Protein AF-A0A9D4HG24-F1 (afdb_monomer)

Mean predicted aligned error: 6.08 Å

Organism: Dreissena polymorpha (NCBI:txid45954)

Solvent-accessible surface area (backbone atoms only — not comparable to full-atom values): 4209 Å² total; per-residue (Å²): 139,80,80,76,75,76,73,78,68,54,54,12,92,85,80,72,43,78,54,53,69,72,14,29,39,43,98,84,77,49,60,37,39,47,68,58,52,52,51,43,28,73,74,65,77,47,41,54,43,89,87,79,59,50,77,51,94,67,62,78,86,78,40,52,58,99

Radius of gyration: 13.38 Å; Cα contacts (8 Å, |Δi|>4): 92; chains: 1; bounding box: 20×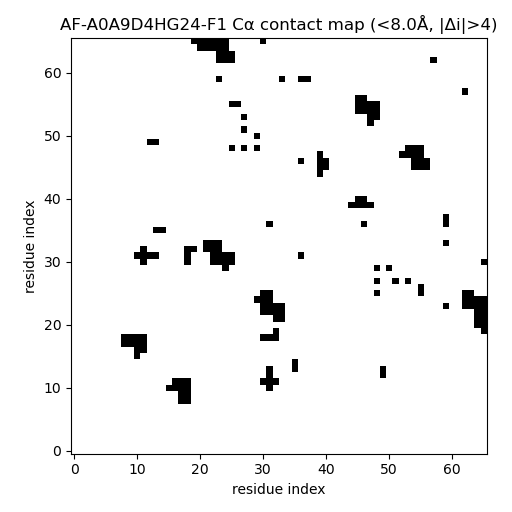46×22 Å

InterPro domains:
  IPR001841 Zinc finger, RING-type [PS50089] (12-53)
  IPR001841 Zinc finger, RING-type [SM00184] (12-52)
  IPR013083 Zinc finger, RING/FYVE/PHD-type [G3DSA:3.30.40.10] (1-64)
  IPR017907 Zinc finger, RING-type, conserved site [PS00518] (28-37)
  IPR027370 Zinc finger, RING-type, eukaryotic [PF13445] (12-50)
  IPR047153 TRIM45/56/19-like [PTHR25462] (4-53)

Foldseek 3Di:
DDPPVPPVQDAAPQPRHGADQQWFAAPVRDIHHLVRQVVCCVVVVWGADPPPRDTGPDDSVPGHTD

pLDDT: mean 86.59, std 12.18, range [52.09, 95.12]

Secondary structure (DSSP, 8-state):
----------B-TTT-PBP-TT-EE-TTS-EE-HHHHHHHHHHHSSEE-TTT-PEE-S-GGGSPB-

Sequence (66 aa):
MDQQQLSELLECSVCLEQLDDTSKVLPCQHTFCKRCLENIFNTKHELRCPECRFLVRFNVLFLPTL

Structure (mmCIF, N/CA/C/O backbone):
data_AF-A0A9D4HG24-F1
#
_entry.id   AF-A0A9D4HG24-F1
#
loop_
_atom_site.group_PDB
_atom_site.id
_atom_site.type_symbol
_atom_site.label_atom_id
_atom_site.label_alt_id
_atom_site.label_comp_id
_atom_site.label_asym_id
_atom_site.label_entity_id
_atom_site.label_seq_id
_atom_site.pdbx_PDB_ins_code
_atom_site.Cartn_x
_atom_site.Cartn_y
_atom_site.Cartn_z
_atom_site.occupancy
_atom_site.B_iso_or_equiv
_atom_site.auth_seq_id
_atom_site.auth_comp_id
_atom_site.auth_asym_id
_atom_site.auth_atom_id
_atom_site.pdbx_PDB_model_num
ATOM 1 N N . MET A 1 1 ? -8.972 35.311 11.071 1.00 53.78 1 MET A N 1
ATOM 2 C CA . MET A 1 1 ? -8.194 34.465 12.005 1.00 53.78 1 MET A CA 1
ATOM 3 C C . MET A 1 1 ? -8.621 33.064 11.659 1.00 53.78 1 MET A C 1
ATOM 5 O O . MET A 1 1 ? -9.559 32.558 12.252 1.00 53.78 1 MET A O 1
ATOM 9 N N . ASP A 1 2 ? -8.008 32.499 10.629 1.00 52.09 2 ASP A N 1
ATOM 10 C CA . ASP A 1 2 ? -8.462 31.252 10.026 1.00 52.09 2 ASP A CA 1
ATOM 11 C C . ASP A 1 2 ? -7.255 30.331 10.060 1.00 52.09 2 ASP A C 1
ATOM 13 O O . ASP A 1 2 ? -6.521 30.166 9.089 1.00 52.09 2 ASP A O 1
ATOM 17 N N . GLN A 1 3 ? -6.974 29.834 11.265 1.00 55.78 3 GLN A N 1
ATOM 18 C CA . GLN A 1 3 ? -6.031 28.747 11.469 1.00 55.78 3 GLN A CA 1
ATOM 19 C C . GLN A 1 3 ? -6.656 27.508 10.826 1.00 55.78 3 GLN A C 1
ATOM 21 O O . GLN A 1 3 ? -7.316 26.712 11.488 1.00 55.78 3 GLN A O 1
ATOM 26 N N . GLN A 1 4 ? -6.494 27.373 9.509 1.00 59.78 4 GLN A N 1
ATOM 27 C CA . GLN A 1 4 ? -6.679 26.105 8.822 1.00 59.78 4 GLN A CA 1
ATOM 28 C C . GLN A 1 4 ? -5.581 25.188 9.349 1.00 59.78 4 GLN A C 1
ATOM 30 O O . GLN A 1 4 ? -4.464 25.162 8.841 1.00 59.78 4 GLN A O 1
ATOM 35 N N . GLN A 1 5 ? -5.888 24.525 10.462 1.00 57.16 5 GLN A N 1
ATOM 36 C CA . GLN A 1 5 ? -5.096 23.464 11.044 1.00 57.16 5 GLN A CA 1
ATOM 37 C C . GLN A 1 5 ? -5.005 22.382 9.972 1.00 57.16 5 GLN A C 1
ATOM 39 O O . GLN A 1 5 ? -5.940 21.602 9.787 1.00 57.16 5 GLN A O 1
ATOM 44 N N . LEU A 1 6 ? -3.918 22.433 9.200 1.00 57.81 6 LEU A N 1
ATOM 45 C CA . LEU A 1 6 ? -3.558 21.454 8.193 1.00 57.81 6 LEU A CA 1
ATOM 46 C C . LEU A 1 6 ? -3.321 20.152 8.948 1.00 57.81 6 LEU A C 1
ATOM 48 O O . LEU A 1 6 ? -2.226 19.850 9.410 1.00 57.81 6 LEU A O 1
ATOM 52 N N . SER A 1 7 ? -4.408 19.424 9.161 1.00 53.28 7 SER A N 1
ATOM 53 C CA . SER A 1 7 ? -4.346 17.998 9.381 1.00 53.28 7 SER A CA 1
ATOM 54 C C . SER A 1 7 ? -3.794 17.465 8.069 1.00 53.28 7 SER A C 1
ATOM 56 O O . SER A 1 7 ? -4.528 17.301 7.099 1.00 53.28 7 SER A O 1
ATOM 58 N N . GLU A 1 8 ? -2.469 17.337 8.004 1.00 59.56 8 GLU A N 1
ATOM 59 C CA . GLU A 1 8 ? -1.774 16.578 6.971 1.00 59.56 8 GLU A CA 1
ATOM 60 C C . GLU A 1 8 ? -2.221 15.126 7.140 1.00 59.56 8 GL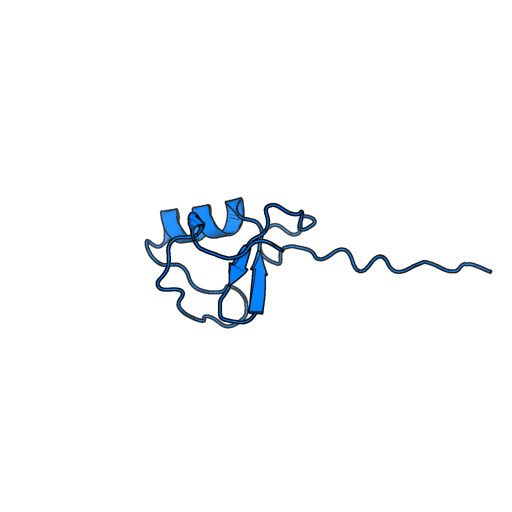U A C 1
ATOM 62 O O . GLU A 1 8 ? -1.560 14.305 7.771 1.00 59.56 8 GLU A O 1
ATOM 67 N N . LEU A 1 9 ? -3.441 14.846 6.689 1.00 66.31 9 LEU A N 1
ATOM 68 C CA . LEU A 1 9 ? -3.996 13.513 6.632 1.00 66.31 9 LEU A CA 1
ATOM 69 C C . LEU A 1 9 ? -3.093 12.757 5.665 1.00 66.31 9 LEU A C 1
ATOM 71 O O . LEU A 1 9 ? -2.964 13.139 4.504 1.00 66.31 9 LEU A O 1
ATOM 75 N N . LEU A 1 10 ? -2.405 11.731 6.161 1.00 81.31 10 LEU A N 1
ATOM 76 C CA . LEU A 1 10 ? -1.619 10.866 5.297 1.00 81.31 10 LEU A CA 1
ATOM 77 C C . LEU A 1 10 ? -2.596 10.174 4.339 1.00 81.31 10 LEU A C 1
ATOM 79 O O . LEU A 1 10 ? -3.542 9.536 4.785 1.00 81.31 10 LEU A O 1
ATOM 83 N N . GLU A 1 11 ? -2.384 10.302 3.034 1.00 90.81 11 GLU A N 1
ATOM 84 C CA . GLU A 1 11 ? -3.229 9.698 1.998 1.00 90.81 11 GLU A CA 1
ATOM 85 C C . GLU A 1 11 ? -2.463 8.604 1.253 1.00 90.81 11 GLU A C 1
ATOM 87 O O . GLU A 1 11 ? -1.245 8.663 1.068 1.00 90.81 11 GLU A O 1
ATOM 92 N N . CYS A 1 12 ? -3.174 7.570 0.809 1.00 93.12 12 CYS A N 1
ATOM 93 C CA . CYS A 1 12 ? -2.571 6.508 0.028 1.00 93.12 12 CYS A CA 1
ATOM 94 C C . CYS A 1 12 ? -2.386 6.959 -1.425 1.00 93.12 12 CYS A C 1
ATOM 96 O O . CYS A 1 12 ? -3.372 7.113 -2.137 1.00 93.12 12 CYS A O 1
ATOM 98 N N . SER A 1 13 ? -1.155 7.017 -1.941 1.00 90.69 13 SER A N 1
ATOM 99 C CA . SER A 1 13 ? -0.897 7.389 -3.350 1.00 90.69 13 SER A CA 1
ATOM 100 C C . SER A 1 13 ? -1.473 6.418 -4.399 1.00 90.69 13 SER A C 1
ATOM 102 O O . SER A 1 13 ? -1.349 6.661 -5.595 1.00 90.69 13 SER A O 1
ATOM 104 N N . VAL A 1 14 ? -2.071 5.292 -3.981 1.00 93.50 14 VAL A N 1
ATOM 105 C CA . VAL A 1 14 ? -2.682 4.295 -4.879 1.00 93.50 14 VAL A CA 1
ATOM 106 C C . VAL A 1 14 ? -4.187 4.509 -5.027 1.00 93.50 14 VAL A C 1
ATOM 108 O O . VAL A 1 14 ? -4.676 4.545 -6.153 1.00 93.50 14 VAL A O 1
ATOM 111 N N . CYS A 1 15 ? -4.927 4.610 -3.918 1.00 94.25 15 CYS A N 1
ATOM 112 C CA . CYS A 1 15 ? -6.384 4.793 -3.939 1.00 94.25 15 CYS A CA 1
ATOM 113 C C . CYS A 1 15 ? -6.837 6.227 -3.638 1.00 94.25 15 CYS A C 1
ATOM 115 O O . CYS A 1 15 ? -8.011 6.524 -3.827 1.00 94.25 15 CYS A O 1
ATOM 117 N N . LEU A 1 16 ? -5.918 7.103 -3.216 1.00 91.44 16 LEU A N 1
ATOM 118 C CA . LEU A 1 16 ? -6.179 8.483 -2.792 1.00 91.44 16 LEU A CA 1
ATOM 119 C C . LEU A 1 16 ? -7.179 8.578 -1.625 1.00 91.44 16 LEU A C 1
ATOM 121 O O . LEU A 1 16 ? -7.881 9.570 -1.475 1.00 91.44 16 LEU A O 1
ATOM 125 N N . GLU A 1 17 ? -7.261 7.526 -0.807 1.00 92.06 17 GLU A N 1
ATOM 126 C CA . GLU A 1 17 ? -8.029 7.516 0.441 1.00 92.06 17 GLU A CA 1
ATOM 127 C C . GLU A 1 17 ? -7.112 7.832 1.630 1.00 92.06 17 GLU A C 1
ATOM 129 O O . GLU A 1 17 ? -5.898 7.604 1.570 1.00 92.06 17 GLU A O 1
ATOM 134 N N . GLN A 1 18 ? -7.698 8.320 2.727 1.00 90.75 18 GLN A N 1
ATOM 135 C CA . GLN A 1 18 ? -6.970 8.551 3.976 1.00 90.75 18 GLN A CA 1
ATOM 136 C C . GLN A 1 18 ? -6.386 7.242 4.513 1.00 90.75 18 GLN A C 1
ATOM 138 O O . GLN A 1 18 ? -7.036 6.199 4.509 1.00 90.75 18 GLN A O 1
ATOM 143 N N . LEU A 1 19 ? -5.140 7.314 4.967 1.00 90.88 19 LEU A N 1
ATOM 144 C CA . LEU A 1 19 ? -4.446 6.235 5.644 1.00 90.88 19 LEU A CA 1
ATOM 145 C C . LEU A 1 19 ? -4.899 6.203 7.102 1.00 90.88 19 LEU A C 1
ATOM 147 O O . LEU A 1 19 ? -4.697 7.148 7.859 1.00 90.88 19 LEU A O 1
ATOM 151 N N . ASP A 1 20 ? -5.486 5.080 7.483 1.00 87.94 20 ASP A N 1
ATOM 152 C CA . ASP A 1 20 ? -5.850 4.748 8.857 1.00 87.94 20 ASP A CA 1
ATOM 153 C C . ASP A 1 20 ? -4.808 3.819 9.502 1.00 87.94 20 ASP A C 1
ATOM 155 O O . ASP A 1 20 ? -3.853 3.376 8.855 1.00 87.94 20 ASP A O 1
ATOM 159 N N . ASP A 1 21 ? -4.998 3.499 10.781 1.00 88.12 21 ASP A N 1
ATOM 160 C CA . ASP A 1 21 ? -4.155 2.602 11.595 1.00 88.12 21 ASP A CA 1
ATOM 161 C C . ASP A 1 21 ? -3.996 1.179 11.014 1.00 88.12 21 ASP A C 1
ATOM 163 O O . ASP A 1 21 ? -3.128 0.410 11.433 1.00 88.12 21 ASP A O 1
ATOM 167 N N . THR A 1 22 ? -4.778 0.809 9.995 1.00 90.50 22 THR A N 1
ATOM 168 C CA . THR A 1 22 ? -4.600 -0.460 9.271 1.00 90.50 22 THR A CA 1
ATOM 169 C C . THR A 1 22 ? -3.547 -0.392 8.163 1.00 90.50 22 THR A C 1
ATOM 171 O O . THR A 1 22 ? -3.124 -1.430 7.632 1.00 90.50 22 THR A O 1
ATOM 174 N N . SER A 1 23 ? -3.113 0.816 7.808 1.00 93.38 23 SER A N 1
ATOM 175 C CA . SER A 1 23 ? -2.125 1.081 6.769 1.00 93.38 23 SER A CA 1
ATOM 176 C C . SER A 1 23 ? -0.777 0.479 7.119 1.00 93.38 23 SER A C 1
ATOM 178 O O . SER A 1 23 ? -0.392 0.390 8.281 1.00 93.38 23 SER A O 1
ATOM 180 N N . LYS A 1 24 ? -0.042 0.040 6.099 1.00 94.44 24 LYS A N 1
ATOM 181 C CA . LYS A 1 24 ? 1.232 -0.656 6.266 1.00 94.44 24 LYS A CA 1
ATOM 182 C C . LYS A 1 24 ? 2.380 0.202 5.778 1.00 94.44 24 LYS A C 1
ATOM 184 O O . LYS A 1 24 ? 2.326 0.760 4.681 1.00 94.44 24 LYS A O 1
ATOM 189 N N . VAL A 1 25 ? 3.442 0.229 6.572 1.00 93.62 25 VAL A N 1
ATOM 190 C CA . VAL A 1 25 ? 4.689 0.912 6.244 1.00 93.62 25 VAL A CA 1
ATOM 191 C C . VAL A 1 25 ? 5.636 -0.086 5.586 1.00 93.62 25 VAL A C 1
ATOM 193 O O . VAL A 1 25 ? 5.943 -1.152 6.126 1.00 93.62 25 VAL A O 1
ATOM 196 N N . LEU A 1 26 ? 6.095 0.238 4.382 1.00 93.62 26 LEU A N 1
ATOM 197 C CA . LEU A 1 26 ? 7.074 -0.568 3.660 1.00 93.62 26 LEU A CA 1
ATOM 198 C C . LEU A 1 26 ? 8.480 -0.329 4.236 1.00 93.62 26 LEU A C 1
ATOM 200 O O . LEU A 1 26 ? 8.756 0.741 4.775 1.00 93.62 26 LEU A O 1
ATOM 204 N N . PRO A 1 27 ? 9.433 -1.262 4.044 1.00 92.56 27 PRO A N 1
ATOM 205 C CA . PRO A 1 27 ? 10.832 -1.074 4.459 1.00 92.56 27 PRO A CA 1
ATOM 206 C C . PRO A 1 27 ? 11.512 0.152 3.822 1.00 92.56 27 PRO A C 1
ATOM 208 O O . PRO A 1 27 ? 12.510 0.653 4.332 1.00 92.56 27 PRO A O 1
ATOM 211 N N . CYS A 1 28 ? 10.966 0.662 2.718 1.00 94.69 28 CYS A N 1
ATOM 212 C CA . CYS A 1 28 ? 11.393 1.904 2.083 1.00 94.69 28 C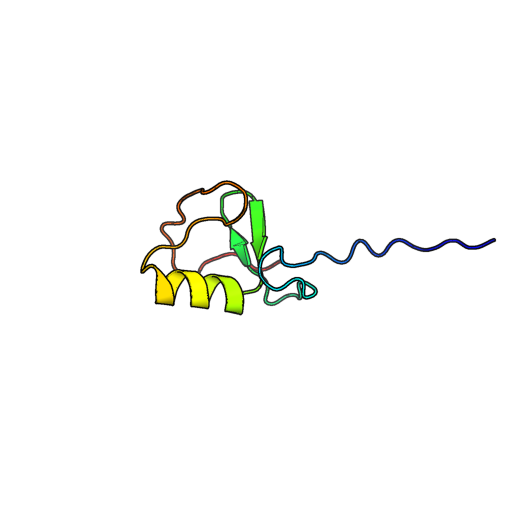YS A CA 1
ATOM 213 C C . CYS A 1 28 ? 10.750 3.169 2.683 1.00 94.69 28 CYS A C 1
ATOM 215 O O . CYS A 1 28 ? 10.814 4.214 2.041 1.00 94.69 28 CYS A O 1
ATOM 217 N N . GLN A 1 29 ? 10.110 3.069 3.856 1.00 91.62 29 GLN A N 1
ATOM 218 C CA . GLN A 1 29 ? 9.467 4.165 4.603 1.00 91.62 29 GLN A CA 1
ATOM 219 C C . GLN A 1 29 ? 8.280 4.844 3.897 1.00 91.62 29 GLN A C 1
ATOM 221 O O . GLN A 1 29 ? 7.885 5.938 4.276 1.00 91.62 29 GLN A O 1
ATOM 226 N N . HIS A 1 30 ? 7.682 4.195 2.898 1.00 93.25 30 HIS A N 1
ATOM 227 C CA . HIS A 1 30 ? 6.426 4.656 2.302 1.00 93.25 30 HIS A CA 1
ATOM 228 C C . HIS A 1 30 ? 5.248 3.883 2.895 1.00 93.25 30 HIS A C 1
ATOM 230 O O . HIS A 1 30 ? 5.353 2.671 3.102 1.00 93.25 30 HIS A O 1
ATOM 236 N N . THR A 1 31 ? 4.128 4.564 3.123 1.00 93.62 31 THR A N 1
ATOM 237 C CA . THR A 1 31 ? 2.930 3.990 3.747 1.00 93.62 31 THR A CA 1
ATOM 238 C C . THR A 1 31 ? 1.808 3.862 2.728 1.00 93.62 31 THR A C 1
ATOM 240 O O . THR A 1 31 ? 1.543 4.788 1.968 1.00 93.62 31 THR A O 1
ATOM 243 N N . PHE A 1 32 ? 1.133 2.713 2.708 1.00 94.50 32 PHE A N 1
ATOM 244 C CA . PHE A 1 32 ? -0.024 2.491 1.841 1.00 94.50 32 PHE A CA 1
ATOM 245 C C . PHE A 1 32 ? -1.112 1.714 2.568 1.00 94.50 32 PHE A C 1
ATOM 247 O O . PHE A 1 32 ? -0.848 0.960 3.509 1.00 94.50 32 PHE A O 1
ATOM 254 N N . CYS A 1 33 ? -2.339 1.849 2.071 1.00 94.31 33 CYS A N 1
ATOM 255 C CA . CYS A 1 33 ? -3.475 1.111 2.584 1.00 94.31 33 CYS A CA 1
ATOM 256 C C . CYS A 1 33 ? -3.230 -0.405 2.446 1.00 94.31 33 CYS A C 1
ATOM 258 O O . CYS A 1 33 ? -2.731 -0.872 1.414 1.00 94.31 33 CYS A O 1
ATOM 260 N N . LYS A 1 34 ? -3.585 -1.204 3.465 1.00 93.12 34 LYS A N 1
ATOM 261 C CA . LYS A 1 34 ? -3.380 -2.667 3.432 1.00 93.12 34 LYS A CA 1
ATOM 262 C C . LYS A 1 34 ? -4.002 -3.291 2.177 1.00 93.12 34 LYS A C 1
ATOM 264 O O . LYS A 1 34 ? -3.349 -4.076 1.491 1.00 93.12 34 LYS A O 1
ATOM 269 N N . ARG A 1 35 ? -5.222 -2.863 1.834 1.00 93.94 35 ARG A N 1
ATOM 270 C CA . ARG A 1 35 ? -5.981 -3.331 0.660 1.00 93.94 35 ARG A CA 1
ATOM 271 C C . ARG A 1 35 ? -5.208 -3.106 -0.643 1.00 93.94 35 ARG A C 1
ATOM 273 O O . ARG A 1 35 ? -5.172 -3.980 -1.503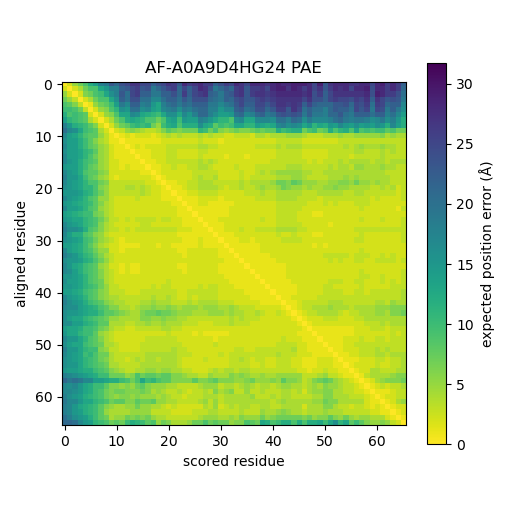 1.00 93.94 35 ARG A O 1
ATOM 280 N N . CYS A 1 36 ? -4.553 -1.953 -0.763 1.00 95.12 36 CYS A N 1
ATOM 281 C CA . CYS A 1 36 ? -3.762 -1.549 -1.918 1.00 95.12 36 CYS A CA 1
ATOM 282 C C . CYS A 1 36 ? -2.567 -2.492 -2.100 1.00 95.12 36 CYS A C 1
ATOM 284 O O . CYS A 1 36 ? -2.331 -3.006 -3.192 1.00 95.12 36 CYS A O 1
ATOM 286 N N . LEU A 1 37 ? -1.843 -2.767 -1.013 1.00 93.81 37 LEU A N 1
ATOM 287 C CA . LEU A 1 37 ? -0.692 -3.669 -1.027 1.00 93.81 37 LEU A CA 1
ATOM 288 C C . LEU A 1 37 ? -1.093 -5.120 -1.291 1.00 93.81 37 LEU A C 1
ATOM 290 O O . LEU A 1 37 ? -0.432 -5.794 -2.078 1.00 93.81 37 LEU A O 1
ATOM 294 N N . GLU A 1 38 ? -2.183 -5.594 -0.685 1.00 93.25 38 GLU A N 1
ATOM 295 C CA . GLU A 1 38 ? -2.725 -6.930 -0.953 1.00 93.25 38 GLU A CA 1
ATOM 296 C C . GLU A 1 38 ? -3.117 -7.082 -2.425 1.00 93.25 38 GLU A C 1
ATOM 298 O O . GLU A 1 38 ? -2.767 -8.081 -3.049 1.00 93.25 38 GLU A O 1
ATOM 303 N N . ASN A 1 39 ? -3.757 -6.069 -3.015 1.00 93.69 39 ASN A N 1
ATOM 304 C CA . ASN A 1 39 ? -4.143 -6.095 -4.422 1.00 93.69 39 ASN A CA 1
ATOM 305 C C . ASN A 1 39 ? -2.928 -6.112 -5.367 1.00 93.69 39 ASN A C 1
ATOM 307 O O . ASN A 1 39 ? -2.907 -6.867 -6.342 1.00 93.69 39 ASN A O 1
ATOM 311 N N . ILE A 1 40 ? -1.888 -5.322 -5.066 1.00 92.06 40 ILE A N 1
ATOM 312 C CA . ILE A 1 40 ? -0.627 -5.324 -5.826 1.00 92.06 40 ILE A CA 1
ATOM 313 C C . ILE A 1 40 ? 0.027 -6.705 -5.756 1.00 92.06 40 ILE A C 1
ATOM 315 O O . ILE A 1 40 ? 0.391 -7.261 -6.794 1.00 92.06 40 ILE A O 1
ATOM 319 N N . PHE A 1 41 ? 0.136 -7.268 -4.550 1.00 91.19 41 PHE A N 1
ATOM 320 C CA . PHE A 1 41 ? 0.717 -8.589 -4.343 1.00 91.19 41 PHE A CA 1
ATOM 321 C C . PHE A 1 41 ? -0.084 -9.679 -5.065 1.00 91.19 41 PHE A C 1
ATOM 323 O O . PHE A 1 41 ? 0.508 -10.518 -5.735 1.00 91.19 41 PHE A O 1
ATOM 330 N N . ASN A 1 42 ? -1.417 -9.636 -5.005 1.00 91.25 42 ASN A N 1
ATOM 331 C CA . ASN A 1 42 ? -2.284 -10.604 -5.677 1.00 91.25 42 ASN A CA 1
ATOM 332 C C . ASN A 1 42 ? -2.208 -10.505 -7.209 1.00 91.25 42 ASN A C 1
ATOM 334 O O . ASN A 1 42 ? -2.286 -11.513 -7.899 1.00 91.25 42 ASN A O 1
ATOM 338 N N . THR A 1 43 ? -2.026 -9.299 -7.751 1.00 90.81 43 THR A N 1
ATOM 339 C CA . THR A 1 43 ? -1.964 -9.082 -9.206 1.00 90.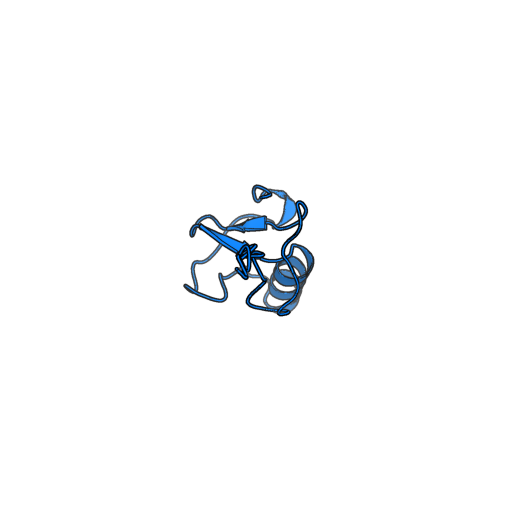81 43 THR A CA 1
ATOM 340 C C . THR A 1 43 ? -0.597 -9.435 -9.785 1.00 90.81 43 THR A C 1
ATOM 342 O O . THR A 1 43 ? -0.507 -10.011 -10.866 1.00 90.81 43 THR A O 1
ATOM 345 N N . LYS A 1 44 ? 0.488 -9.055 -9.100 1.00 88.69 44 LYS A N 1
ATOM 346 C CA . LYS A 1 44 ? 1.855 -9.175 -9.632 1.00 88.69 44 LYS A CA 1
ATOM 347 C C . LYS A 1 44 ? 2.641 -10.345 -9.052 1.00 88.69 44 LYS A C 1
ATOM 349 O O . LYS A 1 44 ? 3.738 -10.613 -9.525 1.00 88.69 44 LYS A O 1
ATOM 354 N N . HIS A 1 45 ? 2.116 -11.005 -8.018 1.00 87.88 45 HIS A N 1
ATOM 355 C CA . HIS A 1 45 ? 2.832 -12.004 -7.215 1.00 87.88 45 HIS A CA 1
ATOM 356 C C . HIS A 1 45 ? 4.140 -11.461 -6.599 1.00 87.88 45 HIS A C 1
ATOM 358 O O . HIS A 1 45 ? 4.966 -12.212 -6.085 1.00 87.88 45 HIS A O 1
ATOM 364 N N . GLU A 1 46 ? 4.326 -10.139 -6.622 1.00 91.38 46 GLU A N 1
ATOM 365 C CA . GLU A 1 46 ? 5.441 -9.412 -6.034 1.00 91.38 46 GLU A CA 1
ATOM 366 C C . GLU A 1 46 ? 4.928 -8.091 -5.458 1.00 91.38 46 GLU A C 1
ATOM 368 O O . GLU A 1 46 ? 4.023 -7.460 -6.013 1.00 91.38 46 GLU A O 1
ATOM 373 N N . LEU A 1 47 ? 5.518 -7.650 -4.347 1.00 93.06 47 LEU A N 1
ATOM 374 C CA . LEU A 1 47 ? 5.192 -6.364 -3.746 1.00 93.06 47 LEU A CA 1
ATOM 375 C C . LEU A 1 47 ? 6.325 -5.375 -4.019 1.00 93.06 47 LEU A C 1
ATOM 377 O O . LEU A 1 47 ? 7.423 -5.501 -3.479 1.00 93.06 47 LEU A O 1
ATOM 381 N 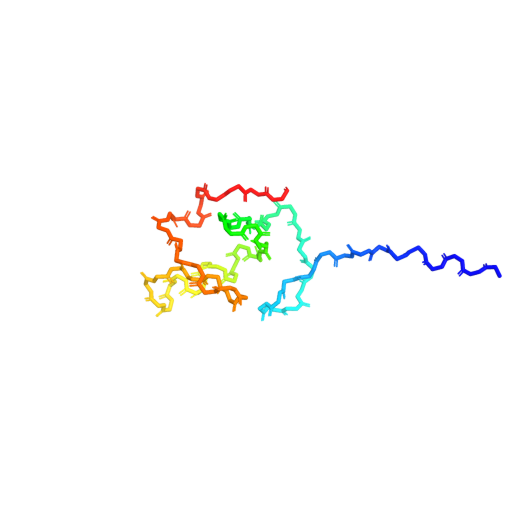N . ARG A 1 48 ? 6.055 -4.370 -4.853 1.00 93.94 48 ARG A N 1
ATOM 382 C CA . ARG A 1 48 ? 6.958 -3.233 -5.069 1.00 93.94 48 ARG A CA 1
ATOM 383 C C . ARG A 1 48 ? 6.298 -1.952 -4.611 1.00 93.94 48 ARG A C 1
ATOM 385 O O . ARG A 1 48 ? 5.119 -1.746 -4.888 1.00 93.94 48 ARG A O 1
ATOM 392 N N . CYS A 1 49 ? 7.078 -1.091 -3.966 1.00 94.06 49 CYS A N 1
ATOM 393 C CA . CYS A 1 49 ? 6.619 0.245 -3.615 1.00 94.06 49 CYS A CA 1
ATOM 394 C C . CYS A 1 49 ? 6.186 1.009 -4.885 1.00 94.06 49 CYS A C 1
ATOM 396 O O . CYS A 1 49 ? 6.998 1.110 -5.810 1.00 94.06 49 CYS A O 1
ATOM 398 N N . PRO A 1 50 ? 4.957 1.550 -4.943 1.00 92.50 50 PRO A N 1
ATOM 399 C CA . PRO A 1 50 ? 4.493 2.399 -6.042 1.00 92.50 50 PRO A CA 1
ATOM 400 C C . PRO A 1 50 ? 5.380 3.627 -6.294 1.00 92.50 50 PRO A C 1
ATOM 402 O O . PRO A 1 50 ? 5.605 3.979 -7.447 1.00 92.50 50 PRO A O 1
ATOM 405 N N . GLU A 1 51 ? 5.942 4.208 -5.231 1.00 93.06 51 GLU A N 1
ATOM 406 C CA . GLU A 1 51 ? 6.703 5.464 -5.288 1.00 93.06 51 GLU A CA 1
ATOM 407 C C . GLU A 1 51 ? 8.166 5.232 -5.693 1.00 93.06 51 GLU A C 1
ATOM 409 O O . GLU A 1 51 ? 8.664 5.780 -6.673 1.00 93.06 51 GLU A O 1
ATOM 414 N N . CYS A 1 52 ? 8.873 4.362 -4.966 1.00 95.06 52 CYS A N 1
ATOM 415 C CA . CYS A 1 52 ? 10.319 4.177 -5.132 1.00 95.06 52 CYS A CA 1
ATOM 416 C C . CYS A 1 52 ? 10.716 2.845 -5.784 1.00 95.06 52 CYS A C 1
ATOM 418 O O . CYS A 1 52 ? 11.902 2.553 -5.931 1.00 95.06 52 CYS A O 1
ATOM 420 N N . ARG A 1 53 ? 9.742 2.004 -6.160 1.00 93.12 53 ARG A N 1
ATOM 421 C CA . ARG A 1 53 ? 9.941 0.680 -6.791 1.00 93.12 53 ARG A CA 1
ATOM 422 C C . ARG A 1 53 ? 10.752 -0.325 -5.966 1.00 93.12 53 ARG A C 1
ATOM 424 O O . ARG A 1 53 ? 11.126 -1.380 -6.487 1.00 93.12 53 ARG A O 1
ATOM 431 N N . PHE A 1 54 ? 10.983 -0.036 -4.684 1.00 94.06 54 PHE A N 1
ATOM 432 C CA . PHE A 1 54 ? 11.663 -0.936 -3.757 1.00 94.06 54 PHE A CA 1
ATOM 433 C C . PHE A 1 54 ? 10.920 -2.273 -3.665 1.00 94.06 54 PHE A C 1
ATOM 435 O O . PHE A 1 54 ? 9.710 -2.294 -3.431 1.00 94.06 54 PHE A O 1
ATOM 442 N N . LEU A 1 55 ? 11.644 -3.379 -3.851 1.00 93.75 55 LEU A 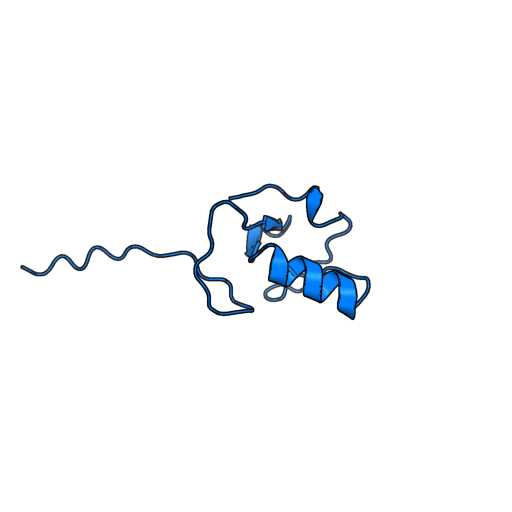N 1
ATOM 443 C CA . LEU A 1 55 ? 11.089 -4.728 -3.782 1.00 93.75 55 LEU A CA 1
ATOM 444 C C . LEU A 1 55 ? 10.970 -5.178 -2.326 1.00 93.75 55 LEU A C 1
ATOM 446 O O . LEU A 1 55 ? 11.968 -5.345 -1.626 1.00 93.75 55 LEU A O 1
ATOM 450 N N . VAL A 1 56 ? 9.744 -5.433 -1.894 1.00 93.12 56 VAL A N 1
ATOM 451 C CA . VAL A 1 56 ? 9.433 -5.953 -0.568 1.00 93.12 56 VAL A CA 1
ATOM 452 C C . VAL A 1 56 ? 9.382 -7.476 -0.645 1.00 93.12 56 VAL A C 1
ATOM 454 O O . VAL A 1 56 ? 8.615 -8.048 -1.414 1.00 93.12 56 VAL A O 1
ATOM 457 N N . ARG A 1 57 ? 10.221 -8.143 0.154 1.00 88.44 57 ARG A N 1
ATOM 458 C CA . ARG A 1 57 ? 10.337 -9.614 0.186 1.00 88.44 57 ARG A CA 1
ATOM 459 C C . ARG A 1 57 ? 9.493 -10.276 1.281 1.00 88.44 57 ARG A C 1
ATOM 461 O O . ARG A 1 57 ? 9.622 -11.473 1.512 1.00 88.44 57 ARG A O 1
ATOM 468 N N . PHE A 1 58 ? 8.656 -9.502 1.961 1.00 81.75 58 PHE A N 1
ATOM 469 C CA . PHE A 1 58 ? 7.837 -9.946 3.086 1.00 81.75 58 PHE A CA 1
ATOM 470 C C . PHE A 1 58 ? 6.358 -9.884 2.711 1.00 81.75 58 PHE A C 1
ATOM 472 O O . PHE A 1 58 ? 5.954 -9.060 1.889 1.00 81.75 58 PHE A O 1
ATOM 479 N N . ASN A 1 59 ? 5.545 -10.742 3.325 1.00 86.44 59 ASN A N 1
ATOM 480 C CA . ASN A 1 59 ? 4.099 -10.677 3.153 1.00 86.44 59 ASN A CA 1
ATOM 481 C C . ASN A 1 59 ? 3.535 -9.412 3.830 1.00 86.44 59 ASN A C 1
ATOM 483 O O . ASN A 1 59 ? 4.020 -9.008 4.888 1.00 86.44 59 ASN A O 1
ATOM 487 N N . VAL A 1 60 ? 2.489 -8.824 3.238 1.00 87.38 60 VAL A N 1
ATOM 488 C CA . VAL A 1 60 ? 1.817 -7.601 3.721 1.00 87.38 60 VAL A CA 1
ATOM 489 C C . VAL A 1 60 ? 1.409 -7.705 5.199 1.00 87.38 60 VAL A C 1
ATOM 491 O O . VAL A 1 60 ? 1.447 -6.713 5.924 1.00 87.38 60 VAL A O 1
ATOM 494 N N . LEU A 1 61 ? 1.069 -8.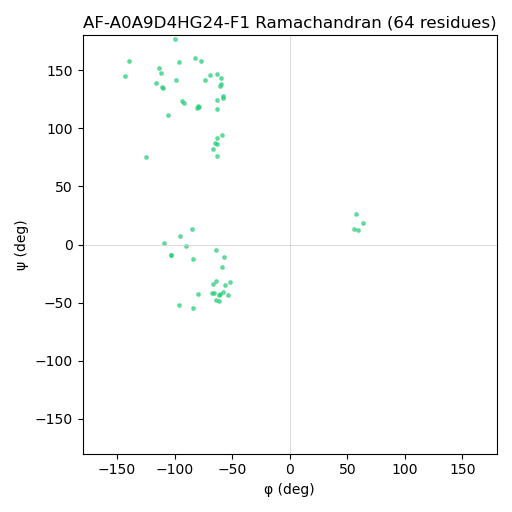907 5.676 1.00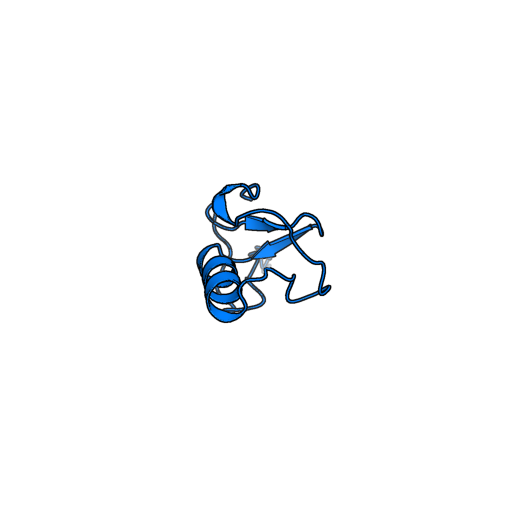 85.44 61 LEU A N 1
ATOM 495 C CA . LEU A 1 61 ? 0.680 -9.159 7.066 1.00 85.44 61 LEU A CA 1
ATOM 496 C C . LEU A 1 61 ? 1.803 -8.888 8.077 1.00 85.44 61 LEU A C 1
ATOM 498 O O . LEU A 1 61 ? 1.510 -8.458 9.190 1.00 85.44 61 LEU A O 1
ATOM 502 N N . PHE A 1 62 ? 3.066 -9.091 7.692 1.00 87.94 62 PHE A N 1
ATOM 503 C CA . PHE A 1 62 ? 4.229 -8.884 8.564 1.00 87.94 62 PHE A CA 1
ATOM 504 C C . PHE A 1 62 ? 4.793 -7.461 8.499 1.00 87.94 62 PHE A C 1
ATOM 506 O O . PHE A 1 62 ? 5.766 -7.162 9.188 1.00 87.94 62 PHE A O 1
ATOM 513 N N . LEU A 1 63 ? 4.221 -6.585 7.668 1.00 88.75 63 LEU A N 1
ATOM 514 C CA . LEU A 1 63 ? 4.634 -5.188 7.633 1.00 88.75 63 LEU A CA 1
ATOM 515 C C . LEU A 1 63 ? 4.124 -4.451 8.882 1.00 88.75 63 LEU A C 1
ATOM 517 O O . LEU A 1 63 ? 2.985 -4.700 9.309 1.00 88.75 63 LEU A O 1
ATOM 521 N N . PRO A 1 64 ? 4.932 -3.539 9.452 1.00 88.50 64 PRO A N 1
ATOM 522 C CA . PRO A 1 64 ? 4.486 -2.681 10.541 1.00 88.50 64 PRO A CA 1
ATOM 523 C C . PRO A 1 64 ? 3.295 -1.828 10.092 1.00 88.50 64 PRO A C 1
ATOM 525 O O . PRO A 1 64 ? 3.206 -1.430 8.926 1.00 88.50 64 PRO A O 1
ATOM 528 N N . THR A 1 65 ? 2.353 -1.606 11.006 1.00 89.38 65 THR A N 1
ATOM 529 C CA . THR A 1 65 ? 1.285 -0.618 10.821 1.00 89.38 65 THR A CA 1
ATOM 530 C C . THR A 1 65 ? 1.782 0.775 11.185 1.00 89.38 65 THR A C 1
ATOM 532 O O . THR A 1 65 ? 2.813 0.893 11.854 1.00 89.38 65 THR A O 1
ATOM 535 N N . LEU A 1 66 ? 1.074 1.798 10.702 1.00 78.69 66 LEU A N 1
ATOM 536 C CA . LEU A 1 66 ? 1.265 3.177 11.151 1.00 78.69 66 LEU A CA 1
ATOM 537 C C . LEU A 1 66 ? 0.933 3.319 12.647 1.00 78.69 66 LEU A C 1
ATOM 539 O O . LEU A 1 66 ? 0.042 2.573 13.119 1.00 78.69 66 LEU A O 1
#

Nearest PDB structures (foldseek):
  8i3x-assembly1_B  TM=8.691E-01  e=3.382E-04  Oryza sativa
  8i3x-assembly1_A  TM=8.334E-01  e=4.749E-04  Oryza sativa
  7l3l-assembly2_C  TM=8.228E-01  e=6.707E-03  Homo sapiens
  8pp7-assembly1_M  TM=6.704E-01  e=2.592E-03  Homo sapiens
  3htk-assembly1_C  TM=7.583E-01  e=1.014E-01  Saccharomyces cerevisiae